Protein AF-A0A930QDP3-F1 (afdb_monomer)

Sequence (147 aa):
SIRAKILGNNFYVQTNINVGVDPNLKHKYDNLLKEYQAADKQLTQVRLALETLKKQPLMSLSERRREQLAELTHVQFPLATKIKRMKDELEEMSEELEQMKNGSVEASDTIFPGVIIIISGVKKTVDSELRRAKLQVLEGEVVTGIL

Structure (mmCIF, N/CA/C/O backbone):
data_AF-A0A930QDP3-F1
#
_entry.id   AF-A0A930QDP3-F1
#
loop_
_atom_site.group_PDB
_atom_site.id
_atom_site.type_symbol
_atom_site.label_atom_id
_atom_site.label_alt_id
_atom_site.label_comp_id
_atom_site.label_asym_id
_atom_site.label_entity_id
_atom_site.label_seq_id
_atom_site.pdbx_PDB_ins_code
_atom_site.Cartn_x
_atom_site.Cartn_y
_atom_site.Cartn_z
_atom_site.occupancy
_atom_site.B_iso_or_e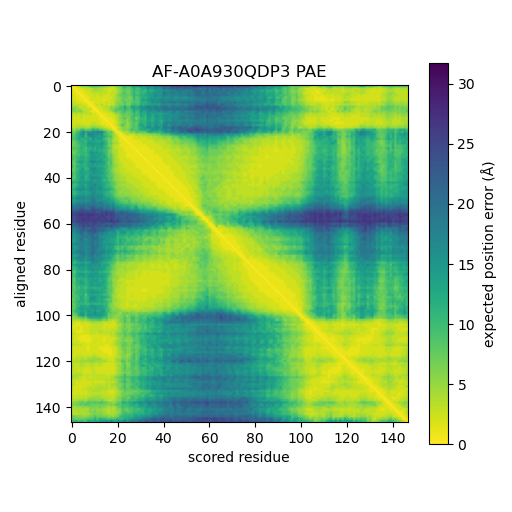quiv
_atom_site.auth_seq_id
_atom_site.auth_comp_id
_atom_site.auth_asym_id
_atom_site.auth_atom_id
_atom_site.pdbx_PDB_model_num
ATOM 1 N N . SER A 1 1 ? -5.892 8.773 13.975 1.00 81.00 1 SER A N 1
ATOM 2 C CA . SER A 1 1 ? -6.570 8.151 15.132 1.00 81.00 1 SER A CA 1
ATOM 3 C C . SER A 1 1 ? -7.975 8.713 15.258 1.00 81.00 1 SER A C 1
ATOM 5 O O . SER A 1 1 ? -8.201 9.854 14.872 1.00 81.00 1 SER A O 1
ATOM 7 N N . ILE A 1 2 ? -8.919 7.918 15.756 1.00 87.81 2 ILE A N 1
ATOM 8 C CA . ILE A 1 2 ? -10.305 8.328 16.012 1.00 87.81 2 ILE A CA 1
ATOM 9 C C . ILE A 1 2 ? -10.486 8.441 17.523 1.00 87.81 2 ILE A C 1
ATOM 11 O O . ILE A 1 2 ? -10.148 7.513 18.253 1.00 87.81 2 ILE A O 1
ATOM 15 N N . ARG A 1 3 ? -11.019 9.572 17.986 1.00 90.69 3 ARG A N 1
ATOM 16 C CA . ARG A 1 3 ? -11.369 9.800 19.391 1.00 90.69 3 ARG A CA 1
ATOM 17 C C . ARG A 1 3 ? -12.832 10.193 19.480 1.00 90.69 3 ARG A C 1
ATOM 19 O O . ARG A 1 3 ? -13.247 11.143 18.821 1.00 90.69 3 ARG A O 1
ATOM 26 N N . ALA A 1 4 ? -13.591 9.485 20.299 1.00 92.88 4 ALA A N 1
ATOM 27 C CA . ALA A 1 4 ? -14.997 9.766 20.540 1.00 92.88 4 ALA A CA 1
ATOM 28 C C . ALA A 1 4 ? -15.327 9.595 2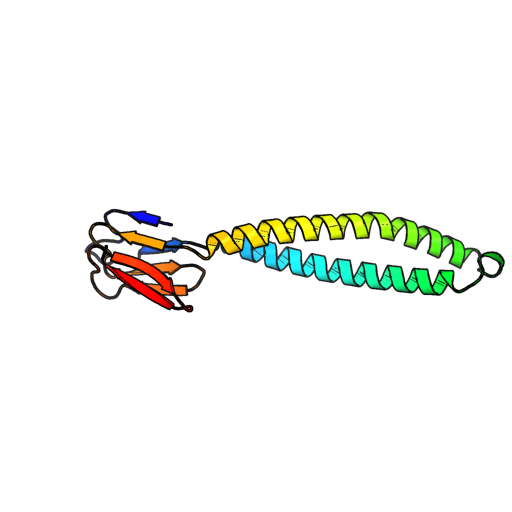2.023 1.00 92.88 4 ALA A C 1
ATOM 30 O O . ALA A 1 4 ? -14.588 8.961 22.773 1.00 92.88 4 ALA A O 1
ATOM 31 N N . LYS A 1 5 ? -16.457 10.156 22.458 1.00 93.94 5 LYS A N 1
ATOM 32 C CA . LYS A 1 5 ? -16.994 9.842 23.784 1.00 93.94 5 LYS A CA 1
ATOM 33 C C . LYS A 1 5 ? -17.634 8.457 23.775 1.00 93.94 5 LYS A C 1
ATOM 35 O O . LYS A 1 5 ? -17.274 7.598 24.571 1.00 93.94 5 LYS A O 1
ATOM 40 N N . ILE A 1 6 ? -18.549 8.251 22.833 1.00 93.50 6 ILE A N 1
ATOM 41 C CA . ILE A 1 6 ? -19.350 7.038 22.696 1.00 93.50 6 ILE A CA 1
ATOM 42 C C . ILE A 1 6 ? -19.224 6.525 21.263 1.00 93.50 6 ILE A C 1
ATOM 44 O O . ILE A 1 6 ? -19.270 7.318 20.323 1.00 93.50 6 ILE A O 1
ATOM 48 N N . LEU A 1 7 ? -19.081 5.210 21.107 1.00 94.12 7 LEU A N 1
ATOM 49 C CA . LEU A 1 7 ? -19.073 4.518 19.820 1.00 94.12 7 LEU A CA 1
ATOM 50 C C . LEU A 1 7 ? -20.190 3.467 19.792 1.00 94.12 7 LEU A C 1
ATOM 52 O O . LEU A 1 7 ? -20.270 2.621 20.681 1.00 94.12 7 LEU A O 1
ATOM 56 N N . GLY A 1 8 ? -21.039 3.516 18.763 1.00 93.75 8 GLY A N 1
ATOM 57 C CA . GLY A 1 8 ? -22.230 2.668 18.654 1.00 93.75 8 GLY A CA 1
ATOM 58 C C . GLY A 1 8 ? -23.415 3.184 19.474 1.00 93.75 8 GLY A C 1
ATOM 59 O O . GLY A 1 8 ? -23.497 4.373 19.786 1.00 93.75 8 GLY A O 1
ATOM 60 N N . ASN A 1 9 ? -24.356 2.294 19.801 1.00 92.69 9 ASN A N 1
ATOM 61 C CA . ASN A 1 9 ? -25.536 2.620 20.603 1.00 92.69 9 ASN A CA 1
ATOM 62 C C . ASN A 1 9 ? -26.037 1.426 21.440 1.00 92.69 9 ASN A C 1
ATOM 64 O O . ASN A 1 9 ? -25.684 0.279 21.177 1.00 92.69 9 ASN A O 1
ATOM 68 N N . ASN A 1 10 ? -26.923 1.699 22.406 1.00 90.62 10 ASN A N 1
ATOM 69 C CA . ASN A 1 10 ? -27.541 0.684 23.278 1.00 90.62 10 ASN A CA 1
ATOM 70 C C . ASN A 1 10 ? -28.442 -0.321 22.539 1.00 90.62 10 ASN A C 1
ATOM 72 O O . ASN A 1 10 ? -28.824 -1.328 23.124 1.00 90.62 10 ASN A O 1
ATOM 76 N N . PHE A 1 11 ? -28.813 -0.042 21.287 1.00 92.12 11 PHE A N 1
ATOM 77 C CA . PHE A 1 11 ? -29.584 -0.958 20.440 1.00 92.12 11 PHE A CA 1
ATOM 78 C C . PHE A 1 11 ? -28.686 -1.874 19.601 1.00 92.12 11 PHE A C 1
ATOM 80 O O . PHE A 1 11 ? -29.189 -2.619 18.764 1.00 92.12 11 PHE A O 1
ATOM 87 N N . TYR A 1 12 ? -27.366 -1.799 19.799 1.00 90.62 12 TYR A N 1
ATOM 88 C CA . TYR A 1 12 ? -26.356 -2.597 19.107 1.00 90.62 12 TYR A CA 1
ATOM 89 C C . TYR A 1 12 ? -26.468 -2.523 17.581 1.00 90.62 12 TYR A C 1
ATOM 91 O O . TYR A 1 12 ? -26.190 -3.488 16.867 1.00 90.62 12 TYR A O 1
ATOM 99 N N . VAL A 1 13 ? -26.870 -1.355 17.062 1.00 92.44 13 VAL A N 1
ATOM 100 C CA . VAL A 1 13 ? -26.893 -1.120 15.616 1.00 92.44 13 VAL A CA 1
ATOM 101 C C .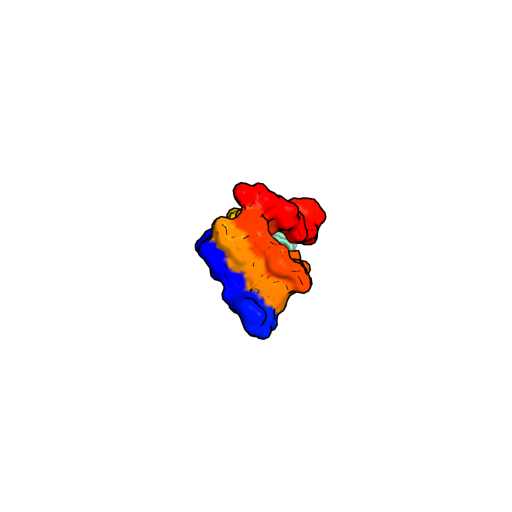 VAL A 1 13 ? -25.465 -1.191 15.095 1.00 92.44 13 VAL A C 1
ATOM 103 O O . VAL A 1 13 ? -24.569 -0.504 15.599 1.00 92.44 13 VAL A O 1
ATOM 106 N N . GLN A 1 14 ? -25.274 -2.001 14.054 1.00 93.44 14 GLN A N 1
ATOM 107 C CA . GLN A 1 14 ? -23.971 -2.214 13.449 1.00 93.44 14 GLN A CA 1
ATOM 108 C C . GLN A 1 14 ? -23.327 -0.878 13.063 1.00 93.44 14 GLN A C 1
ATOM 110 O O . GLN A 1 14 ? -23.830 -0.148 12.210 1.00 93.44 14 GLN A O 1
ATOM 115 N N . THR A 1 15 ? -22.195 -0.576 13.693 1.00 93.12 15 THR A N 1
ATOM 116 C CA . THR A 1 15 ? -21.461 0.674 13.480 1.00 93.12 15 THR A CA 1
ATOM 117 C C . THR A 1 15 ? -20.054 0.337 13.022 1.00 93.12 15 THR A C 1
ATOM 119 O O . THR A 1 15 ? -19.273 -0.233 13.780 1.00 93.12 15 THR A O 1
ATOM 122 N N . ASN A 1 16 ? -19.724 0.672 11.777 1.00 91.31 16 ASN A N 1
ATOM 123 C CA . ASN A 1 16 ? -18.411 0.384 11.207 1.00 91.31 16 ASN A CA 1
ATOM 124 C C . ASN A 1 16 ? -17.488 1.591 11.389 1.00 91.31 16 ASN A C 1
ATOM 126 O O . ASN A 1 16 ? -17.772 2.680 10.894 1.00 91.31 16 ASN A O 1
ATOM 130 N N . ILE A 1 17 ? -16.371 1.380 12.073 1.00 89.31 17 ILE A N 1
ATOM 131 C CA . ILE A 1 17 ? -15.324 2.372 12.286 1.00 89.31 17 ILE A CA 1
ATOM 132 C C . ILE A 1 17 ? -14.088 1.871 11.566 1.00 89.31 17 ILE A C 1
ATOM 134 O O . ILE A 1 17 ? -13.551 0.824 11.917 1.00 89.31 17 ILE A O 1
ATOM 138 N N . ASN A 1 18 ? -13.632 2.618 10.569 1.00 85.62 18 ASN A N 1
ATOM 139 C CA . ASN A 1 18 ? -12.410 2.304 9.847 1.00 85.62 18 ASN A CA 1
ATOM 140 C C . ASN A 1 18 ? -11.372 3.388 10.136 1.00 85.62 18 ASN A C 1
ATOM 142 O O . ASN A 1 18 ? -11.638 4.571 9.925 1.00 85.62 18 ASN A O 1
ATOM 146 N N . VAL A 1 19 ? -10.215 2.994 10.658 1.00 84.62 19 VAL A N 1
ATOM 147 C CA . VAL A 1 19 ? -9.095 3.892 10.937 1.00 84.62 19 VAL A CA 1
ATOM 148 C C . VAL A 1 19 ? -7.800 3.286 10.414 1.00 84.62 19 VAL A C 1
ATOM 150 O O . VAL A 1 19 ? -7.584 2.078 10.449 1.00 84.62 19 VAL A O 1
ATOM 153 N N . GLY A 1 20 ? -6.900 4.150 9.969 1.00 78.25 20 GLY A N 1
ATOM 154 C CA . GLY A 1 20 ? -5.608 3.751 9.435 1.00 78.25 20 GLY A CA 1
ATOM 155 C C . GLY A 1 20 ? -5.615 3.763 7.914 1.00 78.25 20 GLY A C 1
ATOM 156 O O . GLY A 1 20 ? -6.020 4.764 7.331 1.00 78.25 20 GLY A O 1
ATOM 157 N N . VAL A 1 21 ? -5.132 2.682 7.296 1.00 71.25 21 VAL A N 1
ATOM 158 C CA . VAL A 1 21 ? -4.871 2.600 5.848 1.00 71.25 21 VAL A CA 1
ATOM 159 C C . VAL A 1 21 ? -6.135 2.847 5.020 1.00 71.25 21 VAL A C 1
ATOM 161 O O . VAL A 1 21 ? -7.084 2.064 5.095 1.00 71.25 21 VAL A O 1
ATOM 164 N N . ASP A 1 22 ? -6.122 3.895 4.189 1.00 73.75 22 ASP A N 1
ATOM 165 C CA . ASP A 1 22 ? -7.172 4.147 3.198 1.00 73.75 22 ASP A CA 1
ATOM 166 C C . ASP A 1 22 ? -7.142 3.046 2.115 1.00 73.75 22 ASP A C 1
ATOM 168 O O . ASP A 1 22 ? -6.146 2.914 1.391 1.00 73.75 22 ASP A O 1
ATOM 172 N N . PRO A 1 23 ? -8.219 2.245 1.965 1.00 73.31 23 PRO A N 1
ATOM 173 C CA . PRO A 1 23 ? -8.298 1.211 0.938 1.00 73.31 23 PRO A CA 1
ATOM 174 C C . PRO A 1 23 ? -8.122 1.763 -0.479 1.00 73.31 23 PRO A C 1
ATOM 176 O O . PRO A 1 23 ? -7.506 1.106 -1.315 1.00 73.31 23 PRO A O 1
ATOM 179 N N . ASN A 1 24 ? -8.625 2.968 -0.760 1.00 82.19 24 ASN A N 1
ATOM 180 C CA . ASN A 1 24 ? -8.505 3.587 -2.078 1.00 82.19 24 ASN A CA 1
ATOM 181 C C . ASN A 1 24 ? -7.056 3.968 -2.377 1.00 82.19 24 ASN A C 1
ATOM 183 O O . ASN A 1 24 ? -6.590 3.748 -3.494 1.00 82.19 24 ASN A O 1
ATOM 187 N N . LEU A 1 25 ? -6.342 4.508 -1.385 1.00 83.06 25 LEU A N 1
ATOM 188 C CA . LEU A 1 25 ? -4.924 4.836 -1.515 1.00 83.06 25 LEU A CA 1
ATOM 189 C C . LEU A 1 25 ? -4.094 3.569 -1.743 1.00 83.06 25 LEU A C 1
ATOM 191 O O . LEU A 1 25 ? -3.289 3.522 -2.669 1.00 83.06 25 LEU A O 1
ATOM 195 N N . LYS A 1 26 ? -4.368 2.501 -0.984 1.00 83.00 26 LYS A N 1
ATOM 196 C CA . LYS A 1 26 ? -3.717 1.200 -1.178 1.00 83.00 26 LYS A CA 1
ATOM 197 C C . LYS A 1 26 ? -3.972 0.631 -2.578 1.00 83.00 26 LYS A C 1
ATOM 199 O O . LYS A 1 26 ? -3.040 0.192 -3.241 1.00 83.00 26 LYS A O 1
ATOM 204 N N . HIS A 1 27 ? -5.213 0.682 -3.060 1.00 87.31 27 HIS A N 1
ATOM 205 C CA . HIS A 1 27 ? -5.542 0.236 -4.415 1.00 87.31 27 HIS A CA 1
ATOM 206 C C . HIS A 1 27 ? -4.828 1.054 -5.497 1.00 87.31 27 HIS A C 1
ATOM 208 O O . HIS A 1 27 ? -4.362 0.482 -6.483 1.00 87.31 27 HIS A O 1
ATOM 214 N N . LYS A 1 28 ? -4.725 2.378 -5.326 1.00 89.25 28 LYS A N 1
ATOM 215 C CA . LYS A 1 28 ? -3.959 3.242 -6.236 1.00 89.25 28 LYS A CA 1
ATOM 216 C C . LYS A 1 28 ? -2.480 2.868 -6.240 1.00 89.25 28 LYS A C 1
ATOM 218 O O . LYS A 1 28 ? -1.933 2.676 -7.322 1.00 89.25 28 LYS A O 1
ATOM 223 N N . TYR A 1 29 ? -1.882 2.688 -5.063 1.00 90.88 29 TYR A N 1
ATOM 224 C CA . TYR A 1 29 ? -0.499 2.239 -4.915 1.00 90.88 29 TYR A CA 1
ATOM 225 C C . TYR A 1 29 ? -0.257 0.906 -5.635 1.00 90.88 29 TYR A C 1
ATOM 227 O O . TYR A 1 29 ? 0.645 0.806 -6.463 1.00 90.88 29 TYR A O 1
ATOM 235 N N . ASP A 1 30 ? -1.104 -0.101 -5.399 1.00 89.75 30 ASP A N 1
ATOM 236 C CA . ASP A 1 30 ? -0.969 -1.425 -6.019 1.00 89.75 30 ASP A CA 1
ATOM 237 C C . ASP A 1 30 ? -1.069 -1.364 -7.554 1.00 89.75 30 ASP A C 1
ATOM 239 O O . ASP A 1 30 ? -0.366 -2.090 -8.265 1.00 89.75 30 ASP A O 1
ATOM 243 N N . ASN A 1 31 ? -1.941 -0.504 -8.085 1.00 94.25 31 ASN A N 1
ATOM 244 C CA . ASN A 1 31 ? -2.077 -0.298 -9.526 1.00 94.25 31 ASN A CA 1
ATOM 245 C C . ASN A 1 31 ? -0.856 0.424 -10.108 1.00 94.25 31 ASN A C 1
ATOM 247 O O . ASN A 1 31 ? -0.278 -0.052 -11.086 1.00 94.25 31 ASN A O 1
ATOM 251 N N . LEU A 1 32 ? -0.420 1.514 -9.475 1.00 93.69 32 LEU A N 1
ATOM 252 C CA . LEU A 1 32 ? 0.754 2.275 -9.894 1.00 93.69 32 LEU A CA 1
ATOM 253 C C . LEU A 1 32 ? 2.024 1.414 -9.848 1.00 93.69 32 LEU A C 1
ATOM 255 O O . LEU A 1 32 ? 2.848 1.478 -10.759 1.00 93.69 32 LEU A O 1
ATOM 259 N N . LEU A 1 33 ? 2.149 0.537 -8.848 1.00 93.31 33 LEU A N 1
ATOM 260 C CA . LEU A 1 33 ? 3.260 -0.402 -8.714 1.00 93.31 33 LEU A CA 1
ATOM 261 C C . LEU A 1 33 ? 3.298 -1.398 -9.878 1.00 93.31 33 LEU A C 1
ATOM 263 O O . LEU A 1 33 ? 4.366 -1.659 -10.436 1.00 93.31 33 LEU A O 1
ATOM 267 N N . LYS A 1 34 ? 2.143 -1.936 -10.286 1.00 95.06 34 LYS A N 1
ATOM 268 C CA . LYS A 1 34 ? 2.050 -2.820 -11.460 1.00 95.06 34 LYS A CA 1
ATOM 269 C C . LYS A 1 34 ? 2.437 -2.092 -12.742 1.00 95.06 34 LYS A C 1
ATOM 271 O O . LYS A 1 34 ? 3.182 -2.643 -13.554 1.00 95.06 34 LYS A O 1
ATOM 276 N N . GLU A 1 35 ? 1.955 -0.866 -12.925 1.00 93.44 35 GLU A N 1
ATOM 277 C CA . GLU A 1 35 ? 2.315 -0.050 -14.085 1.00 93.44 35 GLU A CA 1
ATOM 278 C C . GLU A 1 35 ? 3.815 0.270 -14.104 1.00 93.44 35 GLU A C 1
ATOM 280 O O . GLU A 1 35 ? 4.454 0.158 -15.152 1.00 93.44 35 GLU A O 1
ATOM 285 N N . TYR A 1 36 ? 4.394 0.608 -12.949 1.00 94.06 36 TYR A N 1
ATOM 286 C CA . TYR A 1 36 ? 5.825 0.855 -12.791 1.00 94.06 36 TYR A CA 1
ATOM 287 C C . TYR A 1 36 ? 6.637 -0.382 -13.182 1.00 94.06 36 TYR A C 1
ATOM 289 O O . TYR A 1 36 ? 7.549 -0.284 -13.999 1.00 94.06 36 TYR A O 1
ATOM 297 N N . GLN A 1 37 ? 6.267 -1.564 -12.679 1.00 93.69 37 GLN A N 1
ATOM 298 C CA . GLN A 1 37 ? 6.942 -2.821 -13.0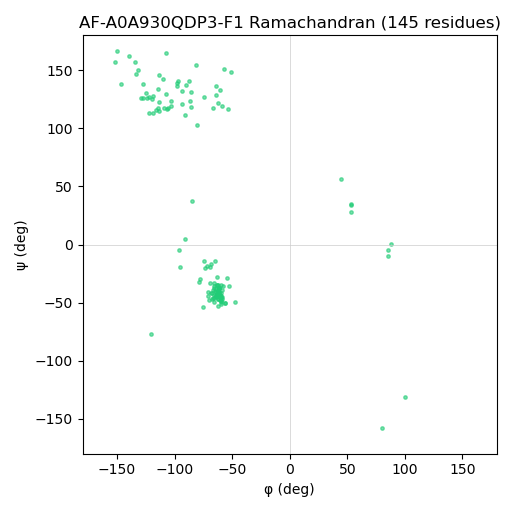14 1.00 93.69 37 GLN A CA 1
ATOM 299 C C . GLN A 1 37 ? 6.855 -3.153 -14.509 1.00 93.69 37 GLN A C 1
ATOM 301 O O . GLN A 1 37 ? 7.807 -3.681 -15.086 1.00 93.69 37 GLN A O 1
ATOM 306 N N . ALA A 1 38 ? 5.723 -2.860 -15.154 1.00 93.88 38 ALA A N 1
ATOM 307 C CA . ALA A 1 38 ? 5.576 -3.040 -16.594 1.00 93.88 38 ALA A CA 1
ATOM 308 C C . ALA A 1 38 ? 6.479 -2.072 -17.377 1.00 93.88 38 ALA A C 1
ATOM 310 O O . ALA A 1 38 ? 7.194 -2.500 -18.286 1.00 93.88 38 ALA A O 1
ATOM 311 N N . ALA A 1 39 ? 6.496 -0.793 -16.994 1.00 91.12 39 ALA A N 1
ATOM 312 C CA . ALA A 1 39 ? 7.332 0.226 -17.622 1.00 91.12 39 ALA A CA 1
ATOM 313 C C . ALA A 1 39 ? 8.832 -0.057 -17.428 1.00 91.12 39 ALA A C 1
ATOM 315 O O . ALA A 1 39 ? 9.610 0.066 -18.374 1.00 91.12 39 ALA A O 1
ATOM 316 N N . ASP A 1 40 ? 9.245 -0.495 -16.239 1.00 91.88 40 ASP A N 1
ATOM 317 C CA . ASP A 1 40 ? 10.636 -0.839 -15.929 1.00 91.88 40 ASP A CA 1
ATOM 318 C C . ASP A 1 40 ? 11.132 -2.048 -16.742 1.00 91.88 40 ASP A C 1
ATOM 320 O O . ASP A 1 40 ? 12.226 -2.024 -17.320 1.00 91.88 40 ASP A O 1
ATOM 324 N N . LYS A 1 41 ? 10.280 -3.068 -16.918 1.00 92.88 41 LYS A N 1
ATOM 325 C CA . LYS A 1 41 ? 10.555 -4.182 -17.841 1.00 92.88 41 LYS A CA 1
ATOM 326 C C . LYS A 1 41 ? 10.724 -3.698 -19.282 1.00 92.88 41 LYS A C 1
ATOM 328 O O . LYS A 1 41 ? 11.665 -4.122 -19.954 1.00 92.88 41 LYS A O 1
ATOM 333 N N . GLN A 1 42 ? 9.855 -2.802 -19.753 1.00 89.44 42 GLN A N 1
ATOM 334 C CA . GLN A 1 42 ? 9.976 -2.216 -21.093 1.00 89.44 42 GLN A CA 1
ATOM 335 C C . GLN A 1 42 ? 11.281 -1.425 -21.247 1.00 89.44 42 GLN A C 1
ATOM 337 O O . GLN A 1 42 ? 11.993 -1.602 -22.235 1.00 89.44 42 GLN A O 1
ATOM 342 N N . LEU A 1 43 ? 11.648 -0.603 -20.259 1.00 89.88 43 LEU A N 1
ATOM 343 C CA . LEU A 1 43 ? 12.900 0.154 -20.283 1.00 89.88 43 LEU A CA 1
ATOM 344 C C . LEU A 1 43 ? 14.115 -0.777 -20.314 1.00 89.88 43 LEU A C 1
ATOM 346 O O . LEU A 1 43 ? 15.069 -0.516 -21.046 1.00 89.88 43 LEU A O 1
ATOM 350 N N . THR A 1 44 ? 14.072 -1.872 -19.559 1.00 90.06 44 THR A N 1
ATOM 351 C CA . THR A 1 44 ? 15.126 -2.892 -19.550 1.00 90.06 44 THR A CA 1
ATOM 352 C C . THR A 1 44 ? 15.302 -3.528 -20.930 1.00 90.06 44 THR A C 1
ATOM 354 O O . THR A 1 44 ? 16.429 -3.643 -21.415 1.00 90.06 44 THR A O 1
ATOM 357 N N . GLN A 1 45 ? 14.205 -3.863 -21.616 1.00 89.56 45 GLN A N 1
ATOM 358 C CA . GLN A 1 45 ? 14.246 -4.382 -22.989 1.00 89.56 45 GLN A CA 1
ATOM 359 C C . GLN A 1 45 ? 14.813 -3.358 -23.982 1.00 89.56 45 GLN A C 1
ATOM 361 O O . GLN A 1 45 ? 15.674 -3.702 -24.793 1.00 89.56 45 GLN A O 1
ATOM 366 N N . VAL A 1 46 ? 14.384 -2.094 -23.893 1.00 86.94 46 VAL A N 1
ATOM 367 C CA . VAL A 1 46 ? 14.894 -0.998 -24.737 1.00 86.94 46 VAL A CA 1
ATOM 368 C C . VAL A 1 46 ? 16.395 -0.793 -24.521 1.00 86.94 46 VAL A C 1
ATOM 370 O O . VAL A 1 46 ? 17.145 -0.666 -25.489 1.00 86.94 46 VAL A O 1
ATOM 373 N N . ARG A 1 47 ? 16.864 -0.820 -23.266 1.00 86.75 47 ARG A N 1
ATOM 374 C CA . ARG A 1 47 ? 18.293 -0.716 -22.934 1.00 86.75 47 ARG A CA 1
ATOM 375 C C . ARG A 1 47 ? 19.097 -1.873 -23.521 1.00 86.75 47 ARG A C 1
ATOM 377 O O . ARG A 1 47 ? 20.108 -1.618 -24.166 1.00 86.75 47 ARG A O 1
ATOM 384 N N . LEU A 1 48 ? 18.628 -3.111 -23.374 1.00 87.50 48 LEU A N 1
ATOM 385 C CA . LEU A 1 48 ? 19.301 -4.291 -23.926 1.00 87.50 48 LEU A CA 1
ATOM 386 C C . LEU A 1 48 ? 19.393 -4.238 -25.462 1.00 87.50 48 LEU A C 1
ATOM 388 O O . LEU A 1 48 ? 20.433 -4.562 -26.045 1.00 87.50 48 LEU A O 1
ATOM 392 N N . ALA A 1 49 ? 18.321 -3.796 -26.126 1.00 84.69 49 ALA A N 1
ATOM 393 C CA . ALA A 1 49 ? 18.302 -3.603 -27.573 1.00 84.69 49 ALA A CA 1
ATOM 394 C C . ALA A 1 49 ? 19.316 -2.532 -28.009 1.00 84.69 49 ALA A C 1
ATOM 396 O O . ALA A 1 49 ? 20.090 -2.754 -28.942 1.00 84.69 49 ALA A O 1
ATOM 397 N N . LEU A 1 50 ? 19.374 -1.405 -27.292 1.00 83.62 50 LEU A N 1
ATOM 398 C CA . LEU A 1 50 ? 20.351 -0.344 -27.537 1.00 83.62 50 LEU A CA 1
ATOM 399 C C . LEU A 1 50 ? 21.791 -0.812 -27.314 1.00 83.62 50 LEU A C 1
ATOM 401 O O . LEU A 1 50 ? 22.651 -0.508 -28.134 1.00 83.62 50 LEU A O 1
ATOM 405 N N . GLU A 1 51 ? 22.074 -1.561 -26.248 1.00 84.81 51 GLU A N 1
ATOM 406 C CA . GLU A 1 51 ? 23.408 -2.124 -26.010 1.00 84.81 51 GLU A CA 1
ATOM 407 C C . GLU A 1 51 ? 23.821 -3.087 -27.122 1.00 84.81 51 GLU A C 1
ATOM 409 O O . GLU A 1 51 ? 24.955 -3.040 -27.597 1.00 84.81 51 GLU A O 1
ATOM 414 N N . THR A 1 52 ? 22.896 -3.927 -27.585 1.00 82.81 52 THR A N 1
ATOM 415 C CA . THR A 1 52 ? 23.150 -4.868 -28.682 1.00 82.81 52 THR A CA 1
ATOM 416 C C . THR A 1 52 ? 23.465 -4.134 -29.985 1.00 82.81 52 THR A C 1
ATOM 418 O O . THR A 1 52 ? 24.419 -4.491 -30.675 1.00 82.81 52 THR A O 1
ATOM 421 N N . LEU A 1 53 ? 22.717 -3.073 -30.301 1.00 75.81 53 LEU A N 1
ATOM 422 C CA . LEU A 1 53 ? 22.951 -2.248 -31.489 1.00 75.81 53 LEU A CA 1
ATOM 423 C C . LEU A 1 53 ? 24.245 -1.421 -31.386 1.00 75.81 53 LEU A C 1
ATOM 425 O O . LEU A 1 53 ? 24.926 -1.239 -32.392 1.00 75.81 53 LEU A O 1
ATOM 429 N N . LYS A 1 54 ? 24.626 -0.969 -30.182 1.00 75.88 54 LYS A N 1
ATOM 430 C CA . LYS A 1 54 ? 25.868 -0.214 -29.926 1.00 75.88 54 LYS A CA 1
ATOM 431 C C . LYS A 1 54 ? 27.139 -1.067 -29.976 1.00 75.88 54 LYS A C 1
ATOM 433 O O . LYS A 1 54 ? 28.217 -0.513 -30.170 1.00 75.88 54 LYS A O 1
ATOM 438 N N . LYS A 1 55 ? 27.042 -2.393 -29.821 1.00 78.44 55 LYS A N 1
ATOM 439 C CA . LYS A 1 55 ? 28.188 -3.317 -29.949 1.00 78.44 55 LYS A CA 1
ATOM 440 C C . LYS A 1 55 ? 28.719 -3.431 -31.383 1.00 78.44 55 LYS A C 1
ATOM 442 O O . LYS A 1 55 ? 29.831 -3.917 -31.571 1.00 78.44 55 LYS A O 1
ATOM 447 N N . GLN A 1 56 ? 27.954 -3.002 -32.389 1.00 71.88 56 GLN A N 1
ATOM 448 C CA . GLN A 1 56 ? 28.401 -2.955 -33.781 1.00 71.88 56 GLN A CA 1
ATOM 449 C C . GLN A 1 56 ? 28.871 -1.538 -34.146 1.00 71.88 56 GLN A C 1
ATOM 451 O O . GLN A 1 56 ? 28.197 -0.565 -33.802 1.00 71.88 56 GLN A O 1
ATOM 456 N N . PRO A 1 57 ? 30.001 -1.383 -34.860 1.00 69.81 57 PRO A N 1
ATOM 457 C CA . PRO A 1 57 ? 30.462 -0.069 -35.288 1.00 69.81 57 PRO A CA 1
ATOM 458 C C . PRO A 1 57 ? 29.419 0.597 -36.195 1.00 69.81 57 PRO A C 1
ATOM 460 O O . PRO A 1 57 ? 28.936 -0.025 -37.141 1.00 69.81 57 PRO A O 1
ATOM 463 N N . LEU A 1 58 ? 29.097 1.872 -35.942 1.00 64.06 58 LEU A N 1
ATOM 464 C CA . LEU A 1 58 ? 28.047 2.619 -36.658 1.00 64.06 58 LEU A CA 1
ATOM 465 C C . LEU A 1 58 ? 28.208 2.626 -38.187 1.00 64.06 58 LEU A C 1
ATOM 467 O O . LEU A 1 58 ? 27.210 2.684 -38.901 1.00 64.06 58 LEU A O 1
ATOM 471 N N . MET A 1 59 ? 29.443 2.537 -38.689 1.00 62.91 59 MET A N 1
ATOM 472 C CA . MET A 1 59 ? 29.738 2.456 -40.127 1.00 62.91 59 MET A CA 1
ATOM 473 C C . MET A 1 59 ? 29.356 1.108 -40.761 1.00 62.91 59 MET A C 1
ATOM 475 O O . MET A 1 59 ? 29.225 1.025 -41.975 1.00 62.91 59 MET A O 1
ATOM 479 N N . SER A 1 60 ? 29.168 0.061 -39.952 1.00 66.75 60 SER A N 1
ATOM 480 C CA . SER A 1 60 ? 28.765 -1.286 -40.389 1.00 66.75 60 SER A CA 1
ATOM 481 C C . SER A 1 60 ? 27.256 -1.540 -40.283 1.00 66.75 60 SER A C 1
ATOM 483 O O . SER A 1 60 ? 26.771 -2.600 -40.679 1.00 66.75 60 SER A O 1
ATOM 485 N N . LEU A 1 61 ? 26.497 -0.583 -39.737 1.00 68.00 61 LEU A N 1
ATOM 486 C CA . LEU A 1 61 ? 25.055 -0.701 -39.553 1.00 68.00 61 LEU A CA 1
ATOM 487 C C . LEU A 1 61 ? 24.306 -0.278 -40.823 1.00 68.00 61 LEU A C 1
ATOM 489 O O . LEU A 1 61 ? 24.515 0.811 -41.357 1.00 68.00 61 LEU A O 1
ATOM 493 N N . SER A 1 62 ? 23.357 -1.110 -41.258 1.00 75.50 62 SER A N 1
ATOM 494 C CA . SER A 1 62 ? 22.377 -0.736 -42.286 1.00 75.50 62 SER A CA 1
ATOM 495 C C . SER A 1 62 ? 21.596 0.517 -41.870 1.00 75.50 62 SER A C 1
ATOM 497 O O . SER A 1 62 ? 21.345 0.712 -40.680 1.00 75.50 62 SER A O 1
ATOM 499 N N . GLU A 1 63 ? 21.133 1.313 -42.832 1.00 76.56 63 GLU A N 1
ATOM 500 C CA . GLU A 1 63 ? 20.303 2.513 -42.615 1.00 76.56 63 GLU A CA 1
ATOM 501 C C . GLU A 1 63 ? 19.133 2.263 -41.646 1.00 76.56 63 GLU A C 1
ATOM 503 O O . GLU A 1 63 ? 19.060 2.898 -40.596 1.00 76.56 63 GLU A O 1
ATOM 508 N N . ARG A 1 64 ? 18.370 1.187 -41.872 1.00 77.00 64 ARG A N 1
ATOM 509 C CA . ARG A 1 64 ? 17.289 0.720 -40.987 1.00 77.00 64 ARG A CA 1
ATOM 510 C C . ARG A 1 64 ? 17.699 0.520 -39.518 1.00 77.00 64 ARG A C 1
ATOM 512 O O . ARG A 1 64 ? 16.911 0.762 -38.613 1.00 77.00 64 ARG A O 1
ATOM 519 N N . ARG A 1 65 ? 18.928 0.059 -39.249 1.00 75.31 65 ARG A N 1
ATOM 520 C CA . ARG A 1 65 ? 19.422 -0.158 -37.871 1.00 75.31 65 ARG A CA 1
ATOM 521 C C . ARG A 1 65 ? 19.841 1.150 -37.201 1.00 75.31 65 ARG A C 1
ATOM 523 O O . ARG A 1 65 ? 19.751 1.254 -35.981 1.00 75.31 65 ARG A O 1
ATOM 530 N N . ARG A 1 66 ? 20.295 2.140 -37.978 1.00 76.25 66 ARG A N 1
ATOM 531 C CA . ARG A 1 66 ? 20.600 3.488 -37.472 1.00 76.25 66 ARG A CA 1
ATOM 532 C C . ARG A 1 66 ? 19.321 4.237 -37.104 1.00 76.25 66 ARG A C 1
ATOM 534 O O . ARG A 1 66 ? 19.280 4.837 -36.035 1.00 76.25 66 ARG A O 1
ATOM 541 N N . GLU A 1 67 ? 18.276 4.115 -37.918 1.00 81.44 67 GLU A N 1
ATOM 542 C CA . GLU A 1 67 ? 16.937 4.637 -37.606 1.00 81.44 67 GLU A CA 1
ATOM 543 C C . GLU A 1 67 ? 16.369 4.010 -36.329 1.00 81.44 67 GLU A C 1
ATOM 545 O O . GLU A 1 67 ? 15.979 4.730 -35.414 1.00 81.44 67 GLU A O 1
ATOM 550 N N . GLN A 1 68 ? 16.434 2.679 -36.198 1.00 79.38 68 GLN A N 1
ATOM 551 C CA . GLN A 1 68 ? 16.002 1.982 -34.979 1.00 79.38 68 GLN A CA 1
ATOM 552 C C . GLN A 1 68 ? 16.770 2.433 -33.730 1.00 79.38 68 GLN A C 1
ATOM 554 O O . GLN A 1 68 ? 16.187 2.561 -32.656 1.00 79.38 68 GLN A O 1
ATOM 559 N N . LEU A 1 69 ? 18.078 2.681 -33.840 1.00 78.69 69 LEU A N 1
ATOM 560 C CA . LEU A 1 69 ? 18.875 3.180 -32.720 1.00 78.69 69 LEU A CA 1
ATOM 561 C C . LEU A 1 69 ? 18.457 4.604 -32.321 1.00 78.69 69 LEU A C 1
ATOM 563 O O . LEU A 1 69 ? 18.389 4.901 -31.125 1.00 78.69 69 LEU A O 1
ATOM 567 N N . ALA A 1 70 ? 18.146 5.462 -33.295 1.00 81.06 70 ALA A N 1
ATOM 568 C CA . ALA A 1 70 ? 17.629 6.805 -33.047 1.00 81.06 70 ALA A CA 1
ATOM 569 C C . ALA A 1 70 ? 16.236 6.767 -32.391 1.00 81.06 70 ALA A C 1
ATOM 571 O O . ALA A 1 70 ? 16.038 7.423 -31.368 1.00 81.06 70 ALA A O 1
ATOM 572 N N . GLU A 1 71 ? 15.312 5.943 -32.898 1.00 84.00 71 GLU A N 1
ATOM 573 C CA . GLU A 1 71 ? 13.977 5.754 -32.311 1.00 84.00 71 GLU A CA 1
ATOM 574 C C . GLU A 1 71 ? 14.050 5.233 -30.874 1.00 84.00 71 GLU A C 1
ATOM 576 O O . GLU A 1 71 ? 13.469 5.825 -29.966 1.00 84.00 71 GLU A O 1
ATOM 581 N N . LEU A 1 72 ? 14.802 4.155 -30.635 1.00 80.94 72 LEU A N 1
ATOM 582 C CA . LEU A 1 72 ? 14.930 3.564 -29.302 1.00 80.94 72 LEU A CA 1
ATOM 583 C C . LEU A 1 72 ? 15.554 4.546 -28.306 1.00 80.94 72 LEU A C 1
ATOM 585 O O . LEU A 1 72 ? 15.128 4.606 -27.153 1.00 80.94 72 LEU A O 1
ATOM 589 N N . THR A 1 73 ? 16.521 5.353 -28.750 1.00 81.00 73 THR A N 1
ATOM 590 C CA . THR A 1 73 ? 17.116 6.415 -27.927 1.00 81.00 73 THR A CA 1
ATOM 591 C C . THR A 1 73 ? 16.082 7.497 -27.606 1.00 81.00 73 THR A C 1
ATOM 593 O O . THR A 1 73 ? 15.963 7.911 -26.454 1.00 81.00 73 THR A O 1
ATOM 596 N N . HIS A 1 74 ? 15.279 7.909 -28.590 1.00 86.50 74 HIS A N 1
ATOM 597 C CA . HIS A 1 74 ? 14.223 8.903 -28.406 1.00 86.50 74 HIS A CA 1
ATOM 598 C C . HIS A 1 74 ? 13.102 8.409 -27.476 1.00 86.50 74 HIS A C 1
ATOM 600 O O . HIS A 1 74 ? 12.530 9.198 -26.729 1.00 86.50 74 HIS A O 1
ATOM 606 N N . VAL A 1 75 ? 12.799 7.108 -27.475 1.00 83.50 75 VAL A N 1
ATOM 607 C CA . VAL A 1 75 ? 11.799 6.489 -26.585 1.00 83.50 75 VAL A CA 1
ATOM 608 C C . VAL A 1 75 ? 12.352 6.256 -25.173 1.00 83.50 75 VAL A C 1
ATOM 610 O O . VAL A 1 75 ? 11.613 6.366 -24.192 1.00 83.50 75 VAL A O 1
ATOM 613 N N . GLN A 1 76 ? 13.653 5.987 -25.031 1.00 87.19 76 GLN A N 1
ATOM 614 C CA . GLN A 1 76 ? 14.287 5.709 -23.739 1.00 87.19 76 GLN A CA 1
ATOM 615 C C . GLN A 1 76 ? 14.171 6.882 -22.752 1.00 87.19 76 GLN A C 1
ATOM 617 O O . GLN A 1 76 ? 13.860 6.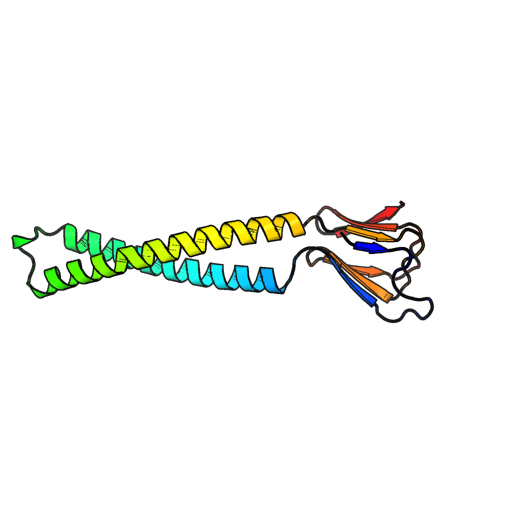663 -21.581 1.00 87.19 76 GLN A O 1
ATOM 622 N N . PHE A 1 77 ? 14.428 8.115 -23.196 1.00 85.25 77 PHE A N 1
ATOM 623 C CA . PHE A 1 77 ? 14.416 9.303 -22.331 1.00 85.25 77 PHE A CA 1
ATOM 624 C C . PHE A 1 77 ? 13.051 9.603 -21.680 1.00 85.25 77 PHE A C 1
ATOM 626 O O . PHE A 1 77 ? 13.001 9.724 -20.448 1.00 85.25 77 PHE A O 1
ATOM 633 N N . PRO A 1 78 ? 11.934 9.696 -22.432 1.00 89.12 78 PRO A N 1
ATOM 634 C CA . PRO A 1 78 ? 10.619 9.918 -21.840 1.00 89.12 78 PRO A CA 1
ATOM 635 C C . PRO A 1 78 ? 10.179 8.730 -20.980 1.00 89.12 78 PRO A C 1
ATOM 637 O O . PRO A 1 78 ? 9.603 8.945 -19.915 1.00 89.12 78 PRO A O 1
ATOM 640 N N . LEU A 1 79 ? 10.507 7.492 -21.372 1.00 88.12 79 LEU A N 1
ATOM 641 C CA . LEU A 1 79 ? 10.184 6.303 -20.582 1.00 88.12 79 LEU A CA 1
ATOM 642 C C . LEU A 1 79 ? 10.918 6.300 -19.232 1.00 88.12 79 LEU A C 1
ATOM 644 O O . LEU A 1 79 ? 10.294 6.090 -18.195 1.00 88.12 79 LEU A O 1
ATOM 648 N N . ALA A 1 80 ? 12.216 6.615 -19.220 1.00 88.88 80 ALA A N 1
ATOM 649 C CA . ALA A 1 80 ? 12.998 6.741 -17.990 1.00 88.88 80 ALA A CA 1
ATOM 650 C C . ALA A 1 80 ? 12.481 7.872 -17.087 1.00 88.88 80 ALA A C 1
ATOM 652 O O . ALA A 1 80 ? 12.404 7.710 -15.871 1.00 88.88 80 ALA A O 1
ATOM 653 N N . THR A 1 81 ? 12.077 8.999 -17.680 1.00 91.56 81 THR A N 1
ATOM 654 C CA . THR A 1 81 ? 11.474 10.119 -16.941 1.00 91.56 81 THR A CA 1
ATOM 655 C C . THR A 1 81 ? 10.145 9.718 -16.307 1.00 91.56 81 THR A C 1
ATOM 657 O O . THR A 1 81 ? 9.904 10.026 -15.141 1.00 91.56 81 THR A O 1
ATOM 660 N N . LYS A 1 82 ? 9.295 8.999 -17.050 1.00 91.38 82 LYS A N 1
ATOM 661 C CA . LYS A 1 82 ? 8.019 8.482 -16.545 1.00 91.38 82 LYS A CA 1
ATOM 662 C C . LYS A 1 82 ? 8.239 7.527 -15.370 1.00 91.38 82 LYS A C 1
ATOM 664 O O . LYS A 1 82 ? 7.612 7.703 -14.336 1.00 91.38 82 LYS A O 1
ATOM 669 N N . ILE A 1 83 ? 9.167 6.579 -15.504 1.00 92.56 83 ILE A N 1
ATOM 670 C CA . ILE A 1 83 ? 9.507 5.615 -14.445 1.00 92.56 83 ILE A CA 1
ATOM 671 C C . ILE A 1 83 ? 10.004 6.325 -13.189 1.00 92.56 83 ILE A C 1
ATOM 673 O O . ILE A 1 83 ? 9.601 5.954 -12.092 1.00 92.56 83 ILE A O 1
ATOM 677 N N . LYS A 1 84 ? 10.840 7.362 -13.340 1.00 93.00 84 LYS A N 1
ATOM 678 C CA . LYS A 1 84 ? 11.297 8.161 -12.200 1.00 93.00 84 LYS A CA 1
ATOM 679 C C . LYS A 1 84 ? 10.119 8.806 -11.465 1.00 93.00 84 LYS A C 1
ATOM 681 O O . LYS A 1 84 ? 10.000 8.613 -10.268 1.00 93.00 84 LYS A O 1
ATOM 686 N N . ARG A 1 85 ? 9.211 9.472 -12.187 1.00 93.69 85 ARG A N 1
ATOM 687 C CA . ARG A 1 85 ? 8.009 10.083 -11.588 1.00 93.69 85 ARG A CA 1
ATOM 688 C C . ARG A 1 85 ? 7.128 9.064 -10.870 1.00 93.69 85 ARG A C 1
ATOM 690 O O . ARG A 1 85 ? 6.710 9.315 -9.753 1.00 93.69 85 ARG A O 1
ATOM 697 N N . MET A 1 86 ? 6.884 7.913 -11.498 1.00 92.75 86 MET A N 1
ATOM 698 C CA . MET A 1 86 ? 6.091 6.840 -10.888 1.00 92.75 86 MET A CA 1
ATOM 699 C C . MET A 1 86 ? 6.759 6.293 -9.626 1.00 92.75 86 MET A C 1
ATOM 701 O O . MET A 1 86 ? 6.068 5.919 -8.690 1.00 92.75 86 MET A O 1
ATOM 705 N N . LYS A 1 87 ? 8.094 6.237 -9.597 1.00 93.44 87 LYS A N 1
ATOM 706 C CA . LYS A 1 87 ? 8.842 5.825 -8.411 1.00 93.44 87 LYS A CA 1
ATOM 707 C C . LYS A 1 87 ? 8.710 6.849 -7.282 1.00 93.44 87 LYS A C 1
ATOM 709 O O . LYS A 1 87 ? 8.431 6.436 -6.166 1.00 93.44 87 LYS A O 1
ATOM 714 N N . ASP A 1 88 ? 8.886 8.133 -7.587 1.00 94.38 88 ASP A N 1
ATOM 715 C CA . ASP A 1 88 ? 8.759 9.215 -6.604 1.00 94.38 88 ASP A CA 1
ATOM 716 C C . ASP A 1 88 ? 7.333 9.216 -5.999 1.00 94.38 88 ASP A C 1
ATOM 718 O O . ASP A 1 88 ? 7.169 9.216 -4.784 1.00 94.38 88 ASP A O 1
ATOM 722 N N . GLU A 1 89 ? 6.297 9.073 -6.834 1.00 92.38 89 GLU A N 1
ATOM 723 C CA . GLU A 1 89 ? 4.894 8.983 -6.395 1.00 92.38 89 GLU A CA 1
ATOM 724 C C . GLU A 1 89 ? 4.601 7.708 -5.577 1.00 92.38 89 GLU A C 1
ATOM 726 O O . GLU A 1 89 ? 3.853 7.745 -4.600 1.00 92.38 89 GLU A O 1
ATOM 731 N N . LEU A 1 90 ? 5.208 6.568 -5.931 1.00 92.75 90 LEU A N 1
ATOM 732 C CA . LEU A 1 90 ? 5.120 5.345 -5.126 1.00 92.75 90 LEU A CA 1
ATOM 733 C C . LEU A 1 90 ? 5.770 5.516 -3.750 1.00 92.75 90 LEU A C 1
ATOM 735 O O . LEU A 1 90 ? 5.260 4.963 -2.779 1.00 92.75 90 LEU A O 1
ATOM 739 N N . GLU A 1 91 ? 6.887 6.237 -3.664 1.00 92.88 91 GLU A N 1
ATOM 740 C CA . GLU A 1 91 ? 7.587 6.503 -2.406 1.00 92.88 91 GLU A CA 1
ATOM 741 C C . GLU A 1 91 ? 6.721 7.377 -1.490 1.00 92.88 91 GLU A C 1
ATOM 743 O O . GLU A 1 91 ? 6.423 6.957 -0.371 1.00 92.88 91 GLU A O 1
ATOM 748 N N . GLU A 1 92 ? 6.180 8.484 -2.006 1.00 91.06 92 GLU A N 1
ATOM 749 C CA . GLU A 1 92 ? 5.234 9.349 -1.283 1.00 91.06 92 GLU A CA 1
ATOM 750 C C . GLU A 1 92 ? 4.001 8.570 -0.792 1.00 91.06 92 GLU A C 1
ATOM 752 O O . GLU A 1 92 ? 3.669 8.588 0.396 1.00 91.06 92 GLU A O 1
ATOM 757 N N . MET A 1 93 ? 3.354 7.798 -1.674 1.00 87.69 93 MET A N 1
ATOM 758 C CA . MET A 1 93 ? 2.207 6.969 -1.290 1.00 87.69 93 MET A CA 1
ATOM 759 C C . MET A 1 93 ? 2.582 5.903 -0.255 1.00 87.69 93 MET A C 1
ATOM 761 O O . MET A 1 93 ? 1.765 5.564 0.602 1.00 87.69 93 MET A O 1
ATOM 765 N N . SER A 1 94 ? 3.793 5.344 -0.324 1.00 85.75 94 SER A N 1
ATOM 766 C CA . SER A 1 94 ? 4.248 4.353 0.650 1.00 85.75 94 SER A CA 1
ATOM 767 C C . SER A 1 94 ? 4.426 4.965 2.036 1.00 85.75 94 SER A C 1
ATOM 769 O O . SER A 1 94 ? 3.966 4.371 3.010 1.00 85.75 94 SER A O 1
ATOM 771 N N . GLU A 1 95 ? 4.991 6.170 2.124 1.00 85.19 95 GLU A N 1
ATOM 772 C CA . GLU A 1 95 ? 5.140 6.898 3.382 1.00 85.19 95 GLU A CA 1
ATOM 773 C C . GLU A 1 95 ? 3.776 7.247 3.987 1.00 85.19 95 GLU A C 1
ATOM 775 O O . GLU A 1 95 ? 3.554 7.020 5.179 1.00 85.19 95 GLU A O 1
ATOM 780 N N . GLU A 1 96 ? 2.826 7.720 3.173 1.00 81.12 96 GLU A N 1
ATOM 781 C CA . GLU A 1 96 ? 1.453 7.980 3.622 1.00 81.12 96 GLU A CA 1
ATOM 782 C C . GLU A 1 96 ? 0.791 6.711 4.177 1.00 81.12 96 GLU A C 1
ATOM 784 O O . GLU A 1 96 ? 0.227 6.713 5.277 1.00 81.12 96 GLU A O 1
ATOM 789 N N . LEU A 1 97 ? 0.904 5.593 3.453 1.00 81.19 97 LEU A N 1
ATOM 790 C CA . LEU A 1 97 ? 0.371 4.301 3.882 1.00 81.19 97 LEU A CA 1
ATOM 791 C C . LEU A 1 97 ? 1.037 3.802 5.172 1.00 81.19 97 LEU A C 1
ATOM 793 O O . LEU A 1 97 ? 0.366 3.177 5.997 1.00 81.19 97 LEU A O 1
ATOM 797 N N . GLU A 1 98 ? 2.330 4.061 5.373 1.00 76.62 98 GLU A N 1
ATOM 798 C CA . GLU A 1 98 ? 3.039 3.707 6.603 1.00 76.62 98 GLU A CA 1
ATOM 799 C C . GLU A 1 98 ? 2.623 4.558 7.795 1.00 76.62 98 GLU A C 1
ATOM 801 O O . GLU A 1 98 ? 2.335 4.001 8.856 1.00 76.62 98 GLU A O 1
ATOM 806 N N . GLN A 1 99 ? 2.489 5.873 7.630 1.00 72.31 99 GLN A N 1
ATOM 807 C CA . GLN A 1 99 ? 1.965 6.746 8.683 1.00 72.31 99 GLN A CA 1
ATOM 808 C C . GLN A 1 99 ? 0.544 6.338 9.095 1.00 72.31 99 GLN A C 1
ATOM 810 O O . GLN A 1 99 ? 0.177 6.386 10.274 1.00 72.31 99 GLN A O 1
ATOM 815 N N . MET A 1 100 ? -0.250 5.865 8.134 1.00 71.50 100 MET A N 1
ATOM 816 C CA . MET A 1 100 ? -1.588 5.337 8.371 1.00 71.50 100 MET A CA 1
ATOM 817 C C . MET A 1 100 ? -1.612 4.003 9.133 1.00 71.50 100 MET A C 1
ATOM 819 O O . MET A 1 100 ? -2.649 3.673 9.711 1.00 71.50 100 MET A O 1
ATOM 823 N N . LYS A 1 101 ? -0.516 3.230 9.196 1.00 68.25 101 LYS A N 1
ATOM 824 C CA . LYS A 1 101 ? -0.500 1.947 9.930 1.00 68.25 101 LYS A CA 1
ATOM 825 C C . LYS A 1 101 ? -0.736 2.127 11.433 1.00 68.25 101 LYS A C 1
ATOM 827 O O . LYS A 1 101 ? -1.326 1.242 12.054 1.00 68.25 101 LYS A O 1
ATOM 832 N N . ASN A 1 102 ? -0.376 3.279 12.002 1.00 72.31 102 ASN A N 1
ATOM 833 C CA . ASN A 1 102 ? -0.461 3.570 13.440 1.00 72.31 102 ASN A CA 1
ATOM 834 C C . ASN A 1 102 ? -1.852 4.083 13.873 1.00 72.31 102 ASN A C 1
ATOM 836 O O . ASN A 1 102 ? -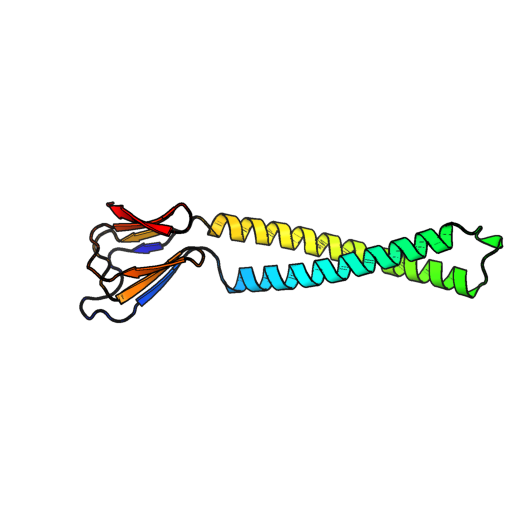1.986 4.976 14.715 1.00 72.31 102 ASN A O 1
ATOM 840 N N . GLY A 1 103 ? -2.917 3.533 13.287 1.00 79.06 103 GLY A N 1
ATOM 841 C CA . GLY A 1 103 ? -4.290 3.855 13.661 1.00 79.06 103 GLY A CA 1
ATOM 842 C C . GLY A 1 103 ? -4.617 3.439 15.101 1.00 79.06 103 GLY A C 1
ATOM 843 O O . GLY A 1 103 ? -4.304 2.334 15.535 1.00 79.06 103 GLY A O 1
ATOM 844 N N . SER A 1 104 ? -5.303 4.314 15.835 1.00 87.38 104 SER A N 1
ATOM 845 C CA . SER A 1 104 ? -5.921 3.991 17.124 1.00 87.38 104 SER A CA 1
ATOM 846 C C . SER A 1 104 ? -7.364 4.482 17.165 1.00 87.38 104 SER A C 1
ATOM 848 O O . SER A 1 104 ? -7.702 5.487 16.524 1.00 87.38 104 SER A O 1
ATOM 850 N N . VAL A 1 105 ? -8.203 3.778 17.921 1.00 90.44 105 VAL A N 1
ATOM 851 C CA . VAL A 1 105 ? -9.582 4.161 18.244 1.00 90.44 105 VAL A CA 1
ATOM 852 C C . VAL A 1 105 ? -9.699 4.300 19.754 1.00 90.44 105 VAL A C 1
ATOM 854 O O . VAL A 1 105 ? -9.382 3.370 20.486 1.00 90.44 105 VAL A O 1
ATOM 857 N N . GLU A 1 106 ? -10.153 5.450 20.231 1.00 92.06 106 GLU A N 1
ATOM 858 C CA . GLU A 1 106 ? -10.303 5.742 21.656 1.00 92.06 106 GLU A CA 1
ATOM 859 C C . GLU A 1 106 ? -11.738 6.179 21.950 1.00 92.06 106 GLU A C 1
ATOM 861 O O . GLU A 1 106 ? -12.277 7.069 21.284 1.00 92.06 106 GLU A O 1
ATOM 866 N N . ALA A 1 107 ? -12.339 5.564 22.967 1.00 94.44 107 ALA A N 1
ATOM 867 C CA . ALA A 1 107 ? -13.637 5.935 23.505 1.00 94.44 107 ALA A CA 1
ATOM 868 C C . ALA A 1 107 ? -13.491 6.337 24.970 1.00 94.44 107 ALA A C 1
ATOM 870 O O . ALA A 1 107 ? -13.181 5.499 25.817 1.00 94.44 107 ALA A O 1
ATOM 871 N N . SER A 1 108 ? -13.717 7.614 25.277 1.00 93.94 108 SER A N 1
ATOM 872 C CA . SER A 1 108 ? -13.564 8.123 26.646 1.00 93.94 108 SER A CA 1
ATOM 873 C C . SER A 1 108 ? -14.689 7.704 27.593 1.00 93.94 108 SER A C 1
ATOM 875 O O . SER A 1 108 ? -14.529 7.833 28.803 1.00 93.94 108 SER A O 1
ATOM 877 N N . ASP A 1 109 ? -15.805 7.195 27.070 1.00 94.00 109 ASP A N 1
ATOM 878 C CA . ASP A 1 109 ? -16.923 6.675 27.854 1.00 94.00 109 ASP A CA 1
ATOM 879 C C . ASP A 1 109 ? -17.169 5.202 27.518 1.00 94.00 109 ASP A C 1
ATOM 881 O O . ASP A 1 109 ? -16.727 4.334 28.270 1.00 94.00 109 ASP A O 1
ATOM 885 N N . THR A 1 110 ? -17.805 4.907 26.378 1.00 94.06 110 THR A N 1
ATOM 886 C CA . THR A 1 110 ? -18.311 3.557 26.082 1.00 94.06 110 THR A CA 1
ATOM 887 C C . THR A 1 110 ? -18.241 3.201 24.592 1.00 94.06 110 THR A C 1
ATOM 889 O O . THR A 1 110 ? -18.592 4.005 23.728 1.00 94.06 110 THR A O 1
ATOM 892 N N . ILE A 1 111 ? -17.828 1.969 24.288 1.00 95.00 111 ILE A N 1
ATOM 893 C CA . ILE A 1 111 ? -17.981 1.305 22.988 1.00 95.00 111 ILE A CA 1
ATOM 894 C C . ILE A 1 111 ? -19.012 0.201 23.160 1.00 95.00 111 ILE A C 1
ATOM 896 O O . ILE A 1 111 ? -18.807 -0.729 23.943 1.00 95.00 111 ILE A O 1
ATOM 900 N N . PHE A 1 112 ? -20.119 0.313 22.440 1.00 96.12 112 PHE A N 1
ATOM 901 C CA . PHE A 1 112 ? -21.201 -0.653 22.525 1.00 96.12 112 PHE A CA 1
ATOM 902 C C . PHE A 1 112 ? -20.937 -1.904 21.674 1.00 96.12 112 PHE A C 1
ATOM 904 O O . PHE A 1 112 ? -20.225 -1.835 20.666 1.00 96.12 112 PHE A O 1
ATOM 911 N N . PRO A 1 113 ? -21.549 -3.044 22.040 1.00 95.25 113 PRO A N 1
ATOM 912 C CA . PRO A 1 113 ? -21.651 -4.203 21.168 1.00 95.25 113 PRO A CA 1
ATOM 913 C C . PRO A 1 113 ? -22.199 -3.852 19.780 1.00 95.25 113 PRO A C 1
ATOM 915 O O . PRO A 1 113 ? -23.008 -2.936 19.623 1.00 95.25 113 PRO A O 1
ATOM 918 N N . GLY A 1 114 ? -21.749 -4.584 18.763 1.00 92.44 114 GLY A N 1
ATOM 919 C CA . GLY A 1 114 ? -22.124 -4.341 17.363 1.00 92.44 114 GLY A CA 1
ATOM 920 C C . GLY A 1 114 ? -21.264 -3.284 16.659 1.00 92.44 114 GLY A C 1
ATOM 921 O O . GLY A 1 114 ? -21.386 -3.092 15.446 1.00 92.44 114 GLY A O 1
ATOM 922 N N . VAL A 1 115 ? -20.345 -2.630 17.375 1.00 95.19 115 VAL A N 1
ATOM 923 C CA . VAL A 1 115 ? -19.305 -1.808 16.751 1.00 95.19 115 VAL A CA 1
ATOM 924 C C . VAL A 1 115 ? -18.254 -2.725 16.123 1.00 95.19 115 VAL A C 1
ATOM 926 O O . VAL A 1 115 ? -17.683 -3.598 16.774 1.00 95.19 115 VAL A O 1
ATOM 929 N N . ILE A 1 116 ? -17.978 -2.507 14.843 1.00 93.88 116 ILE A N 1
ATOM 930 C CA . ILE A 1 116 ? -16.917 -3.179 14.101 1.00 93.88 116 ILE A CA 1
ATOM 931 C C . ILE A 1 116 ? -15.802 -2.170 13.888 1.00 93.88 116 ILE A C 1
ATOM 933 O O . ILE A 1 116 ? -15.982 -1.170 13.196 1.00 93.88 116 ILE A O 1
ATOM 937 N N . ILE A 1 117 ? -14.643 -2.449 14.467 1.00 90.75 117 ILE A N 1
ATOM 938 C CA . ILE A 1 117 ? -13.457 -1.611 14.364 1.00 90.75 117 ILE A CA 1
ATOM 939 C C . ILE A 1 117 ? -12.498 -2.268 13.379 1.00 90.75 117 ILE A C 1
ATOM 941 O O . ILE A 1 117 ? -12.105 -3.418 13.550 1.00 90.75 117 ILE A O 1
ATOM 945 N N . ILE A 1 118 ? -12.120 -1.535 12.342 1.00 88.25 118 ILE A N 1
ATOM 946 C CA . ILE A 1 118 ? -11.113 -1.935 11.367 1.00 88.25 118 ILE A CA 1
ATOM 947 C C . ILE A 1 118 ? -9.939 -0.979 11.546 1.00 88.25 118 ILE A C 1
ATOM 949 O O . ILE A 1 118 ? -10.085 0.223 11.338 1.00 88.25 118 ILE A O 1
ATOM 953 N N . ILE A 1 119 ? -8.795 -1.506 11.978 1.00 88.12 119 ILE A N 1
ATOM 954 C CA . ILE A 1 119 ? -7.554 -0.743 12.132 1.00 88.12 119 ILE A CA 1
ATOM 955 C C . ILE A 1 119 ? -6.531 -1.319 11.164 1.00 88.12 119 ILE A C 1
ATOM 957 O O . ILE A 1 119 ? -6.149 -2.480 11.298 1.00 88.12 119 ILE A O 1
ATOM 961 N N . SER A 1 120 ? -6.094 -0.535 10.178 1.00 80.25 120 SER A N 1
ATOM 962 C CA . SER A 1 120 ? -5.053 -0.959 9.220 1.00 80.25 120 SER A CA 1
ATOM 963 C C . SER A 1 120 ? -5.368 -2.298 8.525 1.00 80.25 120 SER A C 1
ATOM 965 O O . SER A 1 120 ? -4.480 -3.101 8.250 1.00 80.25 120 SER A O 1
ATOM 967 N N . GLY A 1 121 ? -6.655 -2.553 8.256 1.00 78.19 121 GLY A N 1
ATOM 968 C CA . GLY A 1 121 ? -7.154 -3.793 7.650 1.00 78.19 121 GLY A CA 1
ATOM 969 C C . GLY A 1 121 ? -7.433 -4.940 8.630 1.00 78.19 121 GLY A C 1
ATOM 970 O O . GLY A 1 121 ? -8.069 -5.917 8.237 1.00 78.19 121 GLY A O 1
ATOM 971 N N . VAL A 1 122 ? -7.036 -4.824 9.901 1.00 84.38 122 VAL A N 1
ATOM 972 C CA . VAL A 1 122 ? -7.355 -5.806 10.945 1.00 84.38 122 VAL A CA 1
ATOM 973 C C . VAL A 1 122 ? -8.722 -5.481 11.534 1.00 84.38 122 VAL A C 1
ATOM 975 O O . VAL A 1 122 ? -8.938 -4.404 12.091 1.00 84.38 122 VAL A O 1
ATOM 978 N N . LYS A 1 123 ? -9.663 -6.415 11.396 1.00 87.69 123 LYS A N 1
ATOM 979 C CA . LYS A 1 123 ? -11.040 -6.270 11.873 1.00 87.69 123 LYS A CA 1
ATOM 980 C C . LYS A 1 123 ? -11.193 -6.857 13.277 1.00 87.69 123 LYS A C 1
ATOM 982 O O . LYS A 1 123 ? -10.828 -8.004 13.507 1.00 87.69 123 LYS A O 1
ATOM 987 N N . LYS A 1 124 ? -11.828 -6.106 14.176 1.00 90.56 124 LYS A N 1
ATOM 988 C CA . LYS A 1 124 ? -12.299 -6.554 1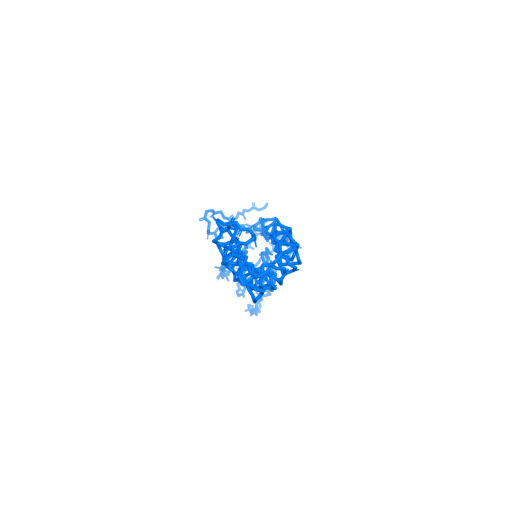5.490 1.00 90.56 124 LYS A CA 1
ATOM 989 C C . LYS A 1 124 ? -13.758 -6.169 15.684 1.00 90.56 124 LYS A C 1
ATOM 991 O O . LYS A 1 124 ? -14.125 -5.004 15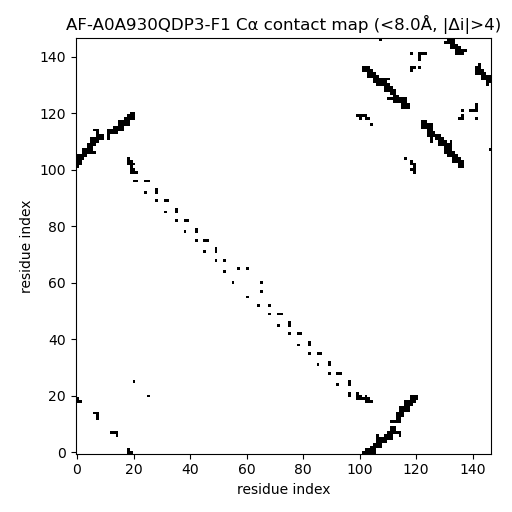.539 1.00 90.56 124 LYS A O 1
ATOM 996 N N . THR A 1 125 ? -14.582 -7.152 16.016 1.00 93.69 125 THR A N 1
ATOM 997 C CA . THR A 1 125 ? -15.965 -6.923 16.437 1.00 93.69 125 THR A CA 1
ATOM 998 C C . THR A 1 125 ? -15.983 -6.744 17.947 1.00 93.69 125 THR A C 1
ATOM 1000 O O . THR A 1 125 ? -15.262 -7.431 18.668 1.00 93.69 125 THR A O 1
ATOM 1003 N N . VAL A 1 126 ? -16.756 -5.776 18.420 1.00 93.75 126 VAL A N 1
ATOM 1004 C CA . VAL A 1 126 ? -16.994 -5.571 19.844 1.00 93.75 126 VAL A CA 1
ATOM 1005 C C . VAL A 1 126 ? -18.233 -6.372 20.223 1.00 93.75 126 VAL A C 1
ATOM 1007 O O . VAL A 1 126 ? -19.337 -6.056 19.780 1.00 93.75 126 VAL A O 1
ATOM 1010 N N . ASP A 1 127 ? -18.032 -7.424 21.014 1.00 92.12 127 ASP A N 1
ATOM 1011 C CA . ASP A 1 127 ? -19.099 -8.340 21.441 1.00 92.12 127 ASP A CA 1
ATOM 1012 C C . ASP A 1 127 ? -19.684 -7.967 22.814 1.00 92.12 127 ASP A C 1
ATOM 1014 O O . ASP A 1 127 ? -20.797 -8.360 23.157 1.00 92.12 127 ASP A O 1
ATOM 1018 N N . SER A 1 128 ? -18.949 -7.181 23.604 1.00 92.75 128 SER A N 1
ATOM 1019 C CA . SER A 1 128 ? -19.343 -6.715 24.934 1.00 92.75 128 SER A CA 1
ATOM 1020 C C . SER A 1 128 ? -19.053 -5.226 25.106 1.00 92.75 128 SER A C 1
ATOM 1022 O O . SER A 1 128 ? -18.228 -4.651 24.400 1.00 92.75 128 SER A O 1
ATOM 1024 N N . GLU A 1 129 ? -19.755 -4.580 26.036 1.00 92.88 129 GLU A N 1
ATOM 1025 C CA . GLU A 1 129 ? -19.551 -3.161 26.327 1.00 92.88 129 GLU A CA 1
ATOM 1026 C C . GLU A 1 129 ? -18.123 -2.909 26.836 1.00 92.88 129 GLU A C 1
ATOM 1028 O O . GLU A 1 129 ? -17.707 -3.462 27.855 1.00 92.88 129 GLU A O 1
ATOM 1033 N N . LEU A 1 130 ? -17.376 -2.052 26.137 1.00 93.06 130 LEU A N 1
ATOM 1034 C CA . LEU A 1 130 ? -16.039 -1.631 26.549 1.00 93.06 130 LEU A CA 1
ATOM 1035 C C . LEU A 1 130 ? -16.104 -0.202 27.075 1.00 93.06 130 LEU A C 1
ATOM 1037 O O . LEU A 1 130 ? -16.420 0.723 26.328 1.00 93.06 130 LEU A O 1
ATOM 1041 N N . ARG A 1 131 ? -15.769 -0.003 28.349 1.00 93.94 131 ARG A N 1
ATOM 1042 C CA . ARG A 1 131 ? -15.718 1.331 28.958 1.00 93.94 131 ARG A CA 1
ATOM 1043 C C . ARG A 1 131 ? -14.308 1.882 28.956 1.00 93.94 131 ARG A C 1
ATOM 1045 O O . ARG A 1 131 ? -13.372 1.138 29.233 1.00 93.94 131 ARG A O 1
ATOM 1052 N N . ARG A 1 132 ? -14.177 3.186 28.691 1.00 93.62 132 ARG A N 1
ATOM 1053 C CA . ARG A 1 132 ? -12.900 3.918 28.691 1.00 93.62 132 ARG A CA 1
ATOM 1054 C C . ARG A 1 132 ? -11.814 3.131 27.958 1.00 93.62 132 ARG A C 1
ATOM 1056 O O . ARG A 1 132 ? -10.796 2.772 28.539 1.00 93.62 132 ARG A O 1
ATOM 1063 N N . ALA A 1 133 ? -12.074 2.782 26.706 1.00 92.88 133 ALA A N 1
ATOM 1064 C CA . ALA A 1 133 ? -11.262 1.819 25.979 1.00 92.88 133 ALA A CA 1
ATOM 1065 C C . ALA A 1 133 ? -10.444 2.483 24.873 1.00 92.88 133 ALA A C 1
ATOM 1067 O O . ALA A 1 133 ? -10.918 3.372 24.162 1.00 92.88 133 ALA A O 1
ATOM 1068 N N . LYS A 1 134 ? -9.222 1.986 24.694 1.00 92.12 134 LYS A N 1
ATOM 1069 C CA . LYS A 1 134 ? -8.339 2.296 23.573 1.00 92.12 134 LYS A CA 1
ATOM 1070 C C . LYS A 1 134 ? -8.048 1.024 22.795 1.00 92.12 134 LYS A C 1
ATOM 1072 O O . LYS A 1 134 ? -7.617 0.031 23.367 1.00 92.12 134 LYS A O 1
ATOM 1077 N N . LEU A 1 135 ? -8.261 1.060 21.489 1.00 91.00 135 LEU A N 1
ATOM 1078 C CA . LEU A 1 135 ? -7.969 -0.030 20.574 1.00 91.00 135 LEU A CA 1
ATOM 1079 C C . LEU A 1 135 ? -6.870 0.392 19.610 1.00 91.00 135 LEU A C 1
ATOM 1081 O O . LEU A 1 135 ? -6.899 1.490 19.052 1.00 91.00 135 LEU A O 1
ATOM 1085 N N . GLN A 1 136 ? -5.903 -0.494 19.428 1.00 89.31 136 GLN A N 1
ATOM 1086 C CA . GLN A 1 136 ? -4.758 -0.304 18.545 1.00 89.31 136 GLN A CA 1
ATOM 1087 C C . GLN A 1 136 ? -4.276 -1.659 18.038 1.00 89.31 136 GLN A C 1
ATOM 1089 O O . GLN A 1 136 ? -4.531 -2.683 18.674 1.00 89.31 136 GLN A O 1
ATOM 1094 N N . VAL A 1 137 ? -3.580 -1.666 16.905 1.00 86.81 137 VAL A N 1
ATOM 1095 C CA . VAL A 1 137 ? -2.961 -2.887 16.381 1.00 86.81 137 VAL A CA 1
ATOM 1096 C C . VAL A 1 137 ? -1.581 -3.054 17.000 1.00 86.81 137 VAL A C 1
ATOM 1098 O O . VAL A 1 137 ? -0.738 -2.169 16.886 1.00 86.81 137 VAL A O 1
ATOM 1101 N N . LEU A 1 138 ? -1.365 -4.193 17.648 1.00 81.69 138 LEU A N 1
ATOM 1102 C CA . LEU A 1 138 ? -0.088 -4.646 18.192 1.00 81.69 138 LEU A CA 1
ATOM 1103 C C . LEU A 1 138 ? 0.158 -6.051 17.641 1.00 81.69 138 LEU A C 1
ATOM 1105 O O . LEU A 1 138 ? -0.722 -6.899 17.721 1.00 81.69 138 LEU A O 1
ATOM 1109 N N . GLU A 1 139 ? 1.317 -6.265 17.016 1.00 79.44 139 GLU A N 1
ATOM 1110 C CA . 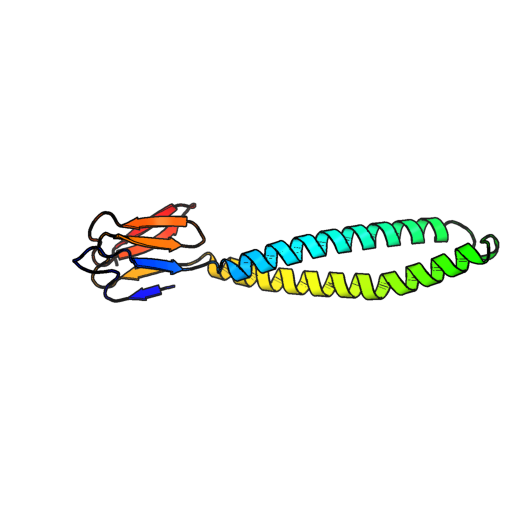GLU A 1 139 ? 1.710 -7.565 16.434 1.00 79.44 139 GLU A CA 1
ATOM 1111 C C . GLU A 1 139 ? 0.683 -8.173 15.452 1.00 79.44 139 GLU A C 1
ATOM 1113 O O . GLU A 1 139 ? 0.612 -9.381 15.265 1.00 79.44 139 GLU A O 1
ATOM 1118 N N . GLY A 1 140 ? -0.104 -7.325 14.778 1.00 75.56 140 GLY A N 1
ATOM 1119 C CA . GLY A 1 140 ? -1.126 -7.761 13.818 1.00 75.56 140 GLY A CA 1
ATOM 1120 C C . GLY A 1 140 ? -2.497 -8.063 14.431 1.00 75.56 140 GLY A C 1
ATOM 1121 O O . GLY A 1 140 ? -3.430 -8.361 13.689 1.00 75.56 140 GLY A O 1
ATOM 1122 N N . GLU A 1 141 ? -2.660 -7.908 15.745 1.00 82.19 141 GLU A N 1
ATOM 1123 C CA . GLU A 1 141 ? -3.936 -8.076 16.441 1.00 82.19 141 GLU A CA 1
ATOM 1124 C C . GLU A 1 141 ? -4.443 -6.758 17.031 1.00 82.19 141 GLU A C 1
ATOM 1126 O O . GLU A 1 141 ? -3.675 -5.913 17.490 1.00 82.19 141 GLU A O 1
ATOM 1131 N N . VAL A 1 142 ? -5.768 -6.566 17.045 1.00 85.75 142 VAL A N 1
ATOM 1132 C CA . VAL A 1 142 ? -6.370 -5.402 17.710 1.00 85.75 142 VAL A CA 1
ATOM 1133 C C . VAL A 1 142 ? -6.461 -5.671 19.211 1.00 85.75 142 VAL A C 1
ATOM 1135 O O . VAL A 1 142 ? -7.376 -6.349 19.698 1.00 85.75 142 VAL A O 1
ATOM 1138 N N . VAL A 1 143 ? -5.540 -5.074 19.958 1.00 88.38 143 VAL A N 1
ATOM 1139 C CA . VAL A 1 143 ? -5.492 -5.143 21.418 1.00 88.38 143 VAL A CA 1
ATOM 1140 C C . VAL A 1 143 ? -6.355 -4.035 22.013 1.00 88.38 143 VAL A C 1
ATOM 1142 O O . VAL A 1 143 ? -6.394 -2.908 21.514 1.00 88.38 143 VAL A O 1
ATOM 1145 N N . THR A 1 144 ? -7.062 -4.369 23.090 1.00 90.44 144 THR A N 1
ATOM 1146 C CA . THR A 1 144 ? -7.874 -3.424 23.860 1.00 90.44 144 THR A CA 1
ATOM 1147 C C . THR A 1 144 ? -7.127 -3.061 25.141 1.00 90.44 144 THR A C 1
ATOM 1149 O O . THR A 1 144 ? -6.842 -3.932 25.955 1.00 90.44 144 THR A O 1
ATOM 1152 N N . GLY A 1 145 ? -6.813 -1.781 25.311 1.00 86.19 145 GLY A N 1
ATOM 1153 C CA . GLY A 1 145 ? -6.312 -1.191 26.550 1.00 86.19 145 GLY A CA 1
ATOM 1154 C C . GLY A 1 145 ? -7.374 -0.326 27.230 1.00 86.19 145 GLY A C 1
ATOM 1155 O O . GLY A 1 145 ? -8.370 0.056 26.613 1.00 86.19 145 GLY A O 1
ATOM 1156 N N . ILE A 1 146 ? -7.144 -0.006 28.501 1.00 84.38 146 ILE A N 1
ATOM 1157 C CA . ILE A 1 146 ? -7.984 0.898 29.299 1.00 84.38 146 ILE A CA 1
ATOM 1158 C C . ILE A 1 146 ? -7.336 2.294 29.298 1.00 84.38 146 ILE A C 1
ATOM 1160 O O . ILE A 1 146 ? -6.111 2.396 29.378 1.00 84.38 146 ILE A O 1
ATOM 1164 N N . LEU A 1 147 ? -8.156 3.343 29.172 1.00 74.44 147 LEU A N 1
ATOM 1165 C CA . LEU A 1 147 ? -7.795 4.770 29.207 1.00 74.44 147 LEU A CA 1
ATOM 1166 C C . LEU A 1 147 ? -7.801 5.351 30.623 1.00 74.44 147 LEU A C 1
ATOM 1168 O O . LEU A 1 147 ? -8.831 5.206 31.330 1.00 74.44 147 LEU A O 1
#

pLDDT: mean 86.39, std 7.65, range [62.91, 96.12]

Solvent-accessible surface area (backbone atoms only — not comparable to full-atom values): 7905 Å² total; per-residue (Å²): 110,48,79,42,53,64,41,56,40,99,82,40,50,77,33,82,46,78,42,36,48,54,67,67,59,52,52,49,48,57,50,50,49,52,51,41,55,53,52,52,52,50,51,52,51,51,50,54,52,49,53,60,59,64,73,48,62,76,91,77,51,54,69,73,55,53,51,49,50,52,51,52,55,65,52,46,56,59,50,54,51,50,48,51,53,52,48,54,53,48,50,55,54,48,52,54,48,53,66,21,54,73,19,35,43,34,21,72,45,34,33,26,26,39,21,34,41,28,41,49,84,43,76,43,74,32,85,55,77,38,62,24,28,32,36,34,69,55,100,83,38,79,45,80,45,80,108

Radius of gyration: 26.28 Å; Cα contacts (8 Å, |Δi|>4): 223; chains: 1; bounding box: 60×18×72 Å

Nearest PDB structures (foldseek):
  6msr-assembly1_C  TM=7.826E-01  e=4.600E-01  synthetic construct
  6msr-assembly1_B  TM=7.824E-01  e=5.568E-01  synthetic construct
  6n9h-assembly1_A  TM=7.519E-01  e=6.740E-01  synthetic construct
  5szi-assembly1_B  TM=8.494E-01  e=1.195E+00  Homo sapiens
  8qi0-assembly1_D  TM=8.210E-01  e=6.258E+00  Synechocystis sp. PCC 6803

Foldseek 3Di:
DAEEQEAADPVLAAAEAEFFADPVLVVVLVVLVVVLVVLVVVLVVLVVLLVVLVVDDPVPDDPVSVVVNVVSVVVNVVSVVVSVVSVVVSVVSVVRNVVRQFTKYWHQAKYAFNYWYARSNAIDGDHHIDGQWMWTDDPNHTDIDHD

Secondary structure (DSSP, 8-state):
-EEEEEES-TT---EEEEESS-HHHHHHHHHHHHHHHHHHHHHHHHHHHHHHHHTS-GGGS-HHHHHHHHHHHHHHHHHHHHHHHHHHHHHHHHHHHHHGGG-EEEEEEEE-TTEEEEETTEEEE--S-EEEEEEEEETTEEEEEE-

Mean predicted aligned error: 9.36 Å